Protein AF-A0A497LAY4-F1 (afdb_monomer_lite)

pLDDT: mean 84.66, std 8.37, range [45.03, 90.94]

Sequence (54 aa):
SLDADKCKKCNACLDACGMGIIKLEDIGNSTDCILCGRCVEACPTKALHFTVKK

Structure (mmCIF, N/CA/C/O backbone):
data_AF-A0A497LAY4-F1
#
_entry.id   AF-A0A497LAY4-F1
#
loop_
_atom_site.group_PDB
_atom_site.id
_atom_site.type_symbol
_atom_site.label_atom_id
_atom_site.label_alt_id
_atom_site.label_comp_id
_atom_site.label_asym_id
_atom_site.label_entity_id
_atom_site.label_seq_id
_atom_site.pdbx_PDB_ins_code
_atom_site.Cartn_x
_atom_site.Cartn_y
_atom_site.Cartn_z
_atom_site.occupancy
_atom_site.B_iso_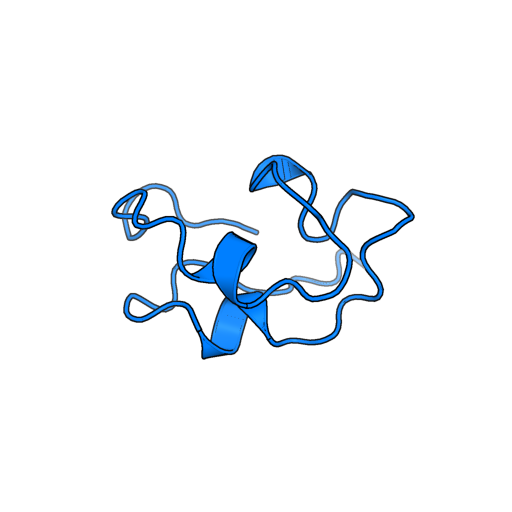or_equiv
_atom_site.auth_seq_id
_atom_site.auth_comp_id
_atom_site.auth_asym_id
_atom_site.auth_atom_id
_atom_site.pdbx_PDB_model_num
ATOM 1 N N . SER A 1 1 ? 1.779 8.597 4.505 1.00 77.12 1 SER A N 1
ATOM 2 C CA . SER A 1 1 ? 1.778 8.488 5.973 1.00 77.12 1 SER A CA 1
ATOM 3 C C . SER A 1 1 ? 1.161 7.170 6.390 1.00 77.12 1 SER A C 1
ATOM 5 O O . SER A 1 1 ? 0.125 6.797 5.849 1.00 77.12 1 SER A O 1
ATOM 7 N N . LEU A 1 2 ? 1.842 6.445 7.280 1.00 84.06 2 LEU A N 1
ATOM 8 C CA . LEU A 1 2 ? 1.422 5.146 7.808 1.00 84.06 2 LEU A CA 1
ATOM 9 C C . LEU A 1 2 ? 0.982 5.310 9.266 1.00 84.06 2 LEU A C 1
ATOM 11 O O . LEU A 1 2 ? 1.785 5.719 10.103 1.00 84.06 2 LEU A O 1
ATOM 15 N N . ASP A 1 3 ? -0.247 4.917 9.575 1.00 86.62 3 ASP A N 1
ATOM 16 C CA . ASP A 1 3 ? -0.756 4.805 10.938 1.00 86.62 3 ASP A CA 1
ATOM 17 C C . ASP A 1 3 ? -0.305 3.475 11.552 1.00 86.62 3 ASP A C 1
ATOM 19 O O . ASP A 1 3 ? -0.930 2.430 11.348 1.00 86.62 3 ASP A O 1
ATOM 23 N N . ALA A 1 4 ? 0.782 3.499 12.326 1.00 84.50 4 ALA A N 1
ATOM 24 C CA . ALA A 1 4 ? 1.300 2.304 12.998 1.00 84.50 4 ALA A CA 1
ATOM 25 C C . ALA A 1 4 ? 0.272 1.657 13.947 1.00 84.50 4 ALA A C 1
ATOM 27 O O . ALA A 1 4 ? 0.259 0.439 14.087 1.00 84.50 4 ALA A O 1
ATOM 28 N N . ASP A 1 5 ? -0.627 2.455 14.528 1.00 87.81 5 ASP A N 1
ATOM 29 C CA . ASP A 1 5 ? -1.674 1.999 15.449 1.00 87.81 5 ASP A CA 1
ATOM 30 C C . ASP A 1 5 ? -2.729 1.111 14.757 1.00 87.81 5 ASP A C 1
ATOM 32 O O . ASP A 1 5 ? -3.145 0.067 15.263 1.00 87.81 5 ASP A O 1
ATOM 36 N N . LYS A 1 6 ? -3.094 1.468 13.519 1.00 86.88 6 LYS A N 1
ATOM 37 C CA . LYS A 1 6 ? -4.022 0.693 12.677 1.00 86.88 6 LYS A CA 1
ATOM 38 C C . LYS A 1 6 ? -3.315 -0.381 11.852 1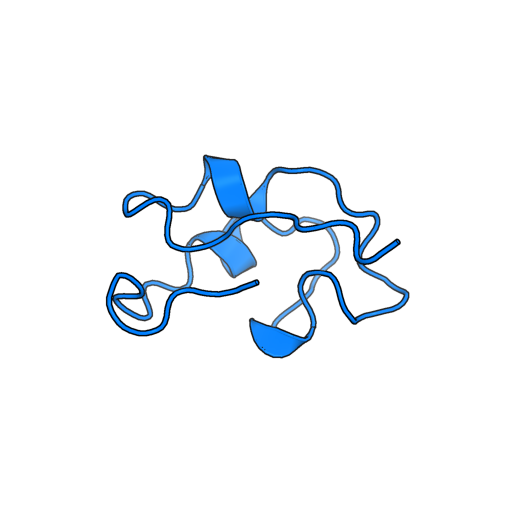.00 86.88 6 LYS A C 1
ATOM 40 O O . LYS A 1 6 ? -3.966 -1.281 11.307 1.00 86.88 6 LYS A O 1
ATOM 45 N N . CYS A 1 7 ? -1.997 -0.290 11.706 1.00 89.25 7 CYS A N 1
ATOM 46 C CA . CYS A 1 7 ? -1.216 -1.220 10.909 1.00 89.25 7 CYS A CA 1
ATOM 47 C C . CYS A 1 7 ? -1.045 -2.551 11.648 1.00 89.25 7 CYS A C 1
ATOM 49 O O . CYS A 1 7 ? -0.271 -2.677 12.592 1.00 89.25 7 CYS A O 1
ATOM 51 N N . LYS A 1 8 ? -1.721 -3.594 11.163 1.00 87.81 8 LYS A N 1
ATOM 52 C CA . LYS A 1 8 ? -1.575 -4.964 11.681 1.00 87.81 8 LYS A CA 1
ATOM 53 C C . LYS A 1 8 ? -0.390 -5.732 11.081 1.00 87.81 8 LYS A C 1
ATOM 55 O O . LYS A 1 8 ? -0.290 -6.930 11.309 1.00 87.81 8 LYS A O 1
ATOM 60 N N . LYS A 1 9 ? 0.490 -5.069 10.312 1.00 83.62 9 LYS A N 1
ATOM 61 C CA . LYS A 1 9 ? 1.616 -5.692 9.583 1.00 83.62 9 LYS A CA 1
ATOM 62 C C . LYS A 1 9 ? 1.180 -6.920 8.770 1.00 83.62 9 LYS A C 1
ATOM 64 O O . LYS A 1 9 ? 1.785 -7.978 8.834 1.00 83.62 9 LYS A O 1
ATOM 69 N N . CYS A 1 10 ? 0.089 -6.765 8.023 1.00 88.62 10 CYS A N 1
ATOM 70 C CA . CYS A 1 10 ? -0.505 -7.827 7.212 1.00 88.62 10 CYS A CA 1
ATOM 71 C C . CYS A 1 10 ? 0.095 -7.946 5.800 1.00 88.62 10 CYS A C 1
ATOM 73 O O . CYS A 1 10 ? -0.373 -8.765 5.023 1.00 88.62 10 CYS A O 1
ATOM 75 N N . ASN A 1 11 ? 1.068 -7.098 5.442 1.00 87.00 11 ASN A N 1
ATOM 76 C CA . ASN A 1 11 ? 1.761 -7.070 4.144 1.00 87.00 11 ASN A CA 1
ATOM 77 C C . ASN A 1 11 ? 0.871 -6.922 2.887 1.00 87.00 11 ASN A C 1
ATOM 79 O O . ASN A 1 11 ? 1.404 -6.841 1.786 1.00 87.00 11 ASN A O 1
ATOM 83 N N . ALA A 1 12 ? -0.448 -6.756 3.031 1.00 90.25 12 ALA A N 1
ATOM 84 C CA . ALA A 1 12 ? -1.395 -6.599 1.921 1.00 90.25 12 ALA A CA 1
ATOM 85 C C . ALA A 1 12 ? -1.060 -5.429 0.976 1.00 90.25 12 ALA A C 1
ATOM 87 O O . ALA A 1 12 ? -1.269 -5.501 -0.229 1.00 90.25 12 ALA A O 1
ATOM 88 N N . CYS A 1 13 ? -0.499 -4.345 1.516 1.00 89.94 13 CYS A N 1
ATOM 89 C CA . CYS A 1 13 ? -0.063 -3.200 0.719 1.00 89.94 13 CYS A CA 1
ATOM 90 C C . CYS A 1 13 ? 1.145 -3.497 -0.181 1.00 89.94 13 CYS A C 1
ATOM 92 O O . CYS A 1 13 ? 1.260 -2.877 -1.235 1.00 89.94 13 CYS A O 1
ATOM 94 N N . LEU A 1 14 ? 2.022 -4.414 0.235 1.00 88.38 14 LEU A N 1
ATOM 95 C CA . LEU A 1 14 ? 3.182 -4.861 -0.537 1.00 88.38 14 LEU A CA 1
ATOM 96 C C . LEU A 1 14 ? 2.752 -5.874 -1.597 1.00 88.38 14 LEU A C 1
ATOM 98 O O . LEU A 1 14 ? 3.194 -5.785 -2.733 1.00 88.38 14 LEU A O 1
ATOM 102 N N . ASP A 1 15 ? 1.819 -6.762 -1.249 1.00 90.31 15 ASP A N 1
ATOM 103 C CA . ASP A 1 15 ? 1.244 -7.747 -2.172 1.00 90.31 15 ASP A CA 1
ATOM 104 C C . ASP A 1 15 ? 0.500 -7.073 -3.340 1.00 90.31 15 ASP A C 1
ATOM 106 O O . ASP A 1 15 ? 0.683 -7.410 -4.507 1.00 90.31 15 ASP A O 1
ATOM 110 N N . ALA A 1 16 ? -0.251 -6.008 -3.048 1.00 90.50 16 ALA A N 1
ATOM 111 C CA . ALA A 1 16 ? -0.896 -5.188 -4.071 1.00 90.50 16 ALA A CA 1
ATOM 112 C C . ALA A 1 16 ? 0.076 -4.276 -4.849 1.00 90.50 16 ALA A C 1
ATOM 114 O O . ALA A 1 16 ? -0.317 -3.639 -5.840 1.00 90.50 16 ALA A O 1
ATOM 115 N N . CYS A 1 17 ? 1.334 -4.158 -4.407 1.00 89.50 17 CYS A N 1
ATOM 116 C CA . CYS A 1 17 ? 2.317 -3.284 -5.028 1.00 89.50 17 CYS A CA 1
ATOM 117 C C . CYS A 1 17 ? 2.949 -3.953 -6.254 1.00 89.50 17 CYS A C 1
ATOM 119 O O . CYS A 1 17 ? 3.971 -4.627 -6.178 1.00 89.50 17 CYS A O 1
ATOM 121 N N . GLY A 1 18 ? 2.381 -3.679 -7.429 1.00 86.31 18 GLY A N 1
ATOM 122 C CA . GLY A 1 18 ? 2.920 -4.163 -8.706 1.00 86.31 18 GLY A CA 1
ATOM 123 C C . GLY A 1 18 ? 4.277 -3.570 -9.114 1.00 86.31 18 GLY A C 1
ATOM 124 O O . GLY A 1 18 ? 4.822 -3.992 -10.125 1.00 86.31 18 GLY A O 1
ATOM 125 N N . MET A 1 19 ? 4.808 -2.607 -8.352 1.00 85.06 19 MET A N 1
ATOM 126 C CA . MET A 1 19 ? 6.133 -2.011 -8.576 1.00 85.06 19 MET A CA 1
ATOM 127 C C . MET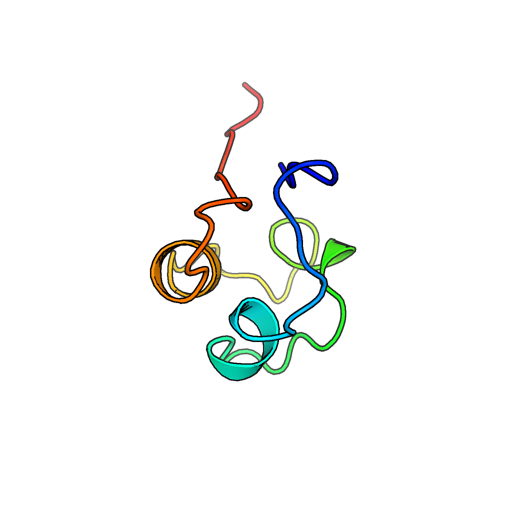 A 1 19 ? 7.260 -2.838 -7.925 1.00 85.06 19 MET A C 1
ATOM 129 O O . MET A 1 19 ? 8.432 -2.555 -8.110 1.00 85.06 19 MET A O 1
ATOM 133 N N . GLY A 1 20 ? 6.933 -3.883 -7.151 1.00 84.56 20 GLY A N 1
ATOM 134 C CA . GLY A 1 20 ? 7.950 -4.703 -6.479 1.00 84.56 20 GLY A CA 1
ATOM 135 C C . GLY A 1 20 ? 8.530 -4.057 -5.218 1.00 84.56 20 GLY A C 1
ATOM 136 O O . GLY A 1 20 ? 9.594 -4.454 -4.743 1.00 84.56 20 GLY A O 1
ATOM 137 N N . ILE A 1 21 ? 7.827 -3.081 -4.636 1.00 87.38 21 ILE A N 1
ATOM 138 C CA . ILE A 1 21 ? 8.200 -2.517 -3.340 1.00 87.38 21 ILE A CA 1
ATOM 139 C C . ILE A 1 21 ? 7.947 -3.563 -2.253 1.00 87.38 21 ILE A C 1
ATOM 141 O O . ILE A 1 21 ? 6.814 -3.966 -2.006 1.00 87.38 21 ILE A O 1
ATOM 145 N N . ILE A 1 22 ? 9.018 -3.958 -1.566 1.00 85.31 22 ILE A N 1
ATOM 146 C CA . ILE A 1 22 ? 8.990 -4.934 -0.463 1.00 85.31 22 ILE A CA 1
ATOM 147 C C . ILE A 1 22 ? 9.012 -4.284 0.926 1.00 85.31 22 ILE A C 1
ATOM 149 O O . ILE A 1 22 ? 8.802 -4.956 1.935 1.00 85.31 22 ILE A O 1
ATOM 153 N N . LYS A 1 23 ? 9.259 -2.973 0.998 1.00 86.31 23 LYS A N 1
ATOM 154 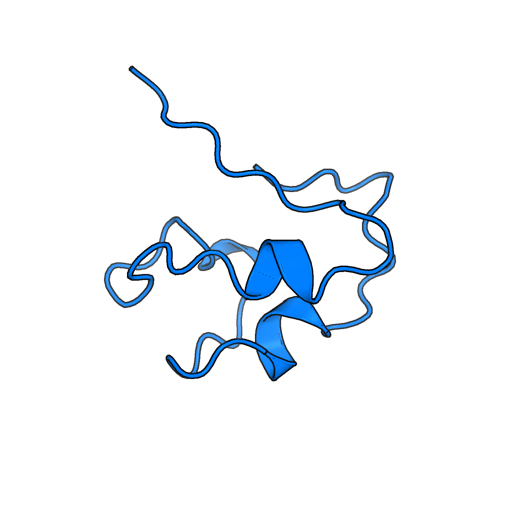C CA . LYS A 1 23 ? 9.330 -2.216 2.249 1.00 86.31 23 LYS A CA 1
ATOM 155 C C . LYS A 1 23 ? 8.171 -1.238 2.351 1.00 86.31 23 LYS A C 1
ATOM 157 O O . LYS A 1 23 ? 7.902 -0.453 1.453 1.00 8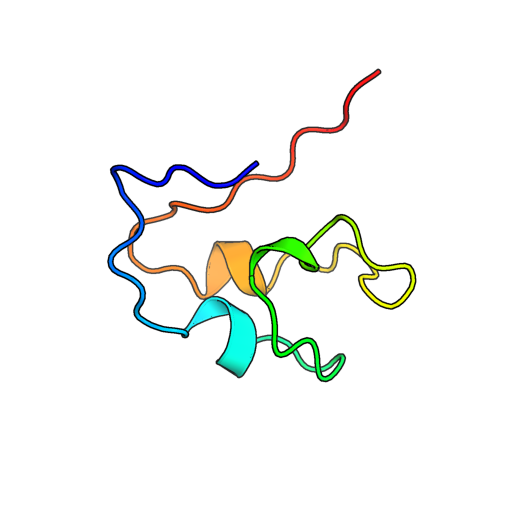6.31 23 LYS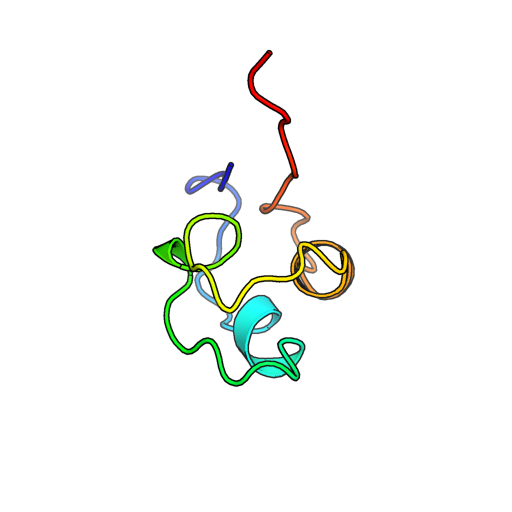 A O 1
ATOM 162 N N . LEU A 1 24 ? 7.492 -1.256 3.491 1.00 83.12 24 LEU A N 1
ATOM 163 C CA . LEU A 1 24 ? 6.315 -0.417 3.729 1.00 83.12 24 LEU A CA 1
ATOM 164 C C . LEU A 1 24 ? 6.665 1.079 3.799 1.00 83.12 24 LEU A C 1
ATOM 166 O O . LEU A 1 24 ? 5.880 1.927 3.398 1.00 83.12 24 LEU A O 1
ATOM 170 N N . GLU A 1 25 ? 7.863 1.376 4.292 1.00 82.44 25 GLU A N 1
ATOM 171 C CA . GLU A 1 25 ? 8.475 2.706 4.378 1.00 82.44 25 GLU A CA 1
ATOM 172 C C . GLU A 1 25 ? 8.840 3.298 3.005 1.00 82.44 25 GLU A C 1
ATOM 174 O O . GLU A 1 25 ? 8.810 4.519 2.855 1.00 82.44 25 GLU A O 1
ATOM 179 N N . ASP A 1 26 ? 9.093 2.450 2.002 1.00 87.31 26 ASP A N 1
ATOM 180 C CA . ASP A 1 26 ? 9.334 2.844 0.608 1.00 87.31 26 ASP A CA 1
ATOM 181 C C . ASP A 1 26 ? 8.034 3.246 -0.111 1.00 87.31 26 ASP A C 1
ATOM 183 O O . ASP A 1 26 ? 8.058 3.988 -1.093 1.00 87.31 26 ASP A O 1
ATOM 187 N N . ILE A 1 27 ? 6.864 2.828 0.381 1.00 84.19 27 ILE A N 1
ATOM 188 C CA . ILE A 1 27 ? 5.581 3.232 -0.201 1.00 84.19 27 ILE A CA 1
ATOM 189 C C . ILE A 1 27 ? 5.388 4.746 -0.009 1.00 84.19 27 ILE A C 1
ATOM 191 O O . ILE A 1 27 ? 5.081 5.231 1.080 1.00 84.19 27 ILE A O 1
ATOM 195 N N . GLY A 1 28 ? 5.542 5.496 -1.099 1.00 81.81 28 GLY A N 1
ATOM 196 C CA . GLY A 1 28 ? 5.448 6.955 -1.141 1.00 81.81 28 GLY A CA 1
ATOM 197 C C . GLY A 1 28 ? 6.729 7.709 -0.771 1.00 81.81 28 GLY A C 1
ATOM 198 O O . GLY A 1 28 ? 6.705 8.935 -0.787 1.00 81.81 28 GLY A O 1
ATOM 199 N N . ASN A 1 29 ? 7.824 7.001 -0.472 1.00 84.06 29 ASN A N 1
ATOM 200 C CA . ASN A 1 29 ? 9.176 7.575 -0.373 1.00 84.06 29 ASN A CA 1
ATOM 201 C C . ASN A 1 29 ? 10.102 7.102 -1.495 1.00 84.06 29 ASN A C 1
ATOM 203 O O . ASN A 1 29 ? 11.020 7.825 -1.867 1.00 84.06 29 ASN A O 1
ATOM 207 N N . SER A 1 30 ? 9.893 5.892 -2.013 1.00 84.31 30 SER A N 1
ATOM 208 C CA . SER A 1 30 ? 10.738 5.327 -3.056 1.00 84.31 30 SER A CA 1
ATOM 209 C C . SER A 1 30 ? 10.488 6.022 -4.385 1.00 84.31 30 SER A C 1
ATOM 211 O O . SER A 1 30 ? 9.343 6.315 -4.734 1.00 84.31 30 SER A O 1
ATOM 213 N N . THR A 1 31 ? 11.546 6.200 -5.171 1.00 84.19 31 THR A N 1
ATOM 214 C CA . THR A 1 31 ? 11.475 6.696 -6.554 1.00 84.19 31 THR A CA 1
ATOM 215 C C . THR A 1 31 ? 10.671 5.770 -7.462 1.00 84.19 31 THR A C 1
ATOM 217 O O . THR A 1 31 ? 10.074 6.226 -8.431 1.00 84.19 31 THR A O 1
ATOM 220 N N . ASP A 1 32 ? 10.626 4.482 -7.124 1.00 85.94 32 ASP A N 1
ATOM 221 C CA . ASP A 1 32 ? 9.834 3.476 -7.830 1.00 85.94 32 ASP A CA 1
ATOM 222 C C . ASP A 1 32 ? 8.337 3.553 -7.468 1.00 85.94 32 ASP A C 1
ATOM 224 O O . ASP A 1 32 ? 7.466 3.014 -8.146 1.00 85.94 32 ASP A O 1
ATOM 228 N N . CYS A 1 33 ? 7.981 4.267 -6.395 1.00 87.94 33 CYS A N 1
ATOM 229 C CA . CYS A 1 33 ? 6.589 4.441 -6.021 1.00 87.94 33 CYS A CA 1
ATOM 230 C C . CYS A 1 33 ? 5.935 5.533 -6.874 1.00 87.94 33 CYS A C 1
ATOM 232 O O . CYS A 1 33 ? 6.003 6.717 -6.562 1.00 87.94 33 CYS A O 1
ATOM 234 N N . ILE A 1 34 ? 5.172 5.125 -7.886 1.00 88.06 34 ILE A N 1
ATOM 235 C CA . ILE A 1 34 ? 4.352 6.037 -8.706 1.00 88.06 34 ILE A CA 1
ATOM 236 C C . ILE A 1 34 ? 3.093 6.563 -7.991 1.00 88.06 34 ILE A C 1
ATOM 238 O O . ILE A 1 34 ? 2.205 7.114 -8.636 1.00 88.06 34 ILE A O 1
ATOM 242 N N . LEU A 1 35 ? 2.968 6.347 -6.674 1.00 85.62 35 LEU A N 1
ATOM 243 C CA . LEU A 1 35 ? 1.825 6.785 -5.862 1.00 85.62 35 LEU A CA 1
ATOM 244 C C . LEU A 1 35 ? 0.465 6.325 -6.430 1.00 85.62 35 LEU A C 1
ATOM 246 O O . LEU A 1 35 ? -0.520 7.056 -6.399 1.00 85.62 35 LEU A O 1
ATOM 250 N N . CYS A 1 36 ? 0.396 5.087 -6.932 1.00 89.19 36 CYS A N 1
ATOM 251 C CA . CYS A 1 36 ? -0.765 4.582 -7.674 1.00 89.19 36 CYS A CA 1
ATOM 252 C C . CYS A 1 36 ? -2.052 4.381 -6.859 1.00 89.19 36 CYS A C 1
ATOM 254 O O . CYS A 1 36 ? -3.073 4.048 -7.447 1.00 89.19 36 CYS A O 1
ATOM 256 N N . GLY A 1 37 ? -2.029 4.492 -5.529 1.00 86.75 37 GLY A N 1
ATOM 257 C CA . GLY A 1 37 ? -3.232 4.266 -4.718 1.00 86.75 37 GLY A CA 1
ATOM 258 C C . GLY A 1 37 ? -3.423 2.838 -4.199 1.00 86.75 37 GLY A C 1
ATOM 259 O O . GLY A 1 37 ? -3.976 2.664 -3.114 1.00 86.75 37 GLY A O 1
ATOM 260 N N . ARG A 1 38 ? -2.917 1.814 -4.902 1.00 90.06 38 ARG A N 1
ATOM 261 C CA . ARG A 1 38 ? -3.267 0.399 -4.632 1.00 90.06 38 ARG A CA 1
ATOM 262 C C . ARG A 1 38 ? -2.976 -0.069 -3.213 1.00 90.06 38 ARG A C 1
ATOM 264 O O . ARG A 1 38 ? -3.750 -0.827 -2.648 1.00 90.06 38 ARG A O 1
ATOM 271 N N . CYS A 1 39 ? -1.869 0.375 -2.627 1.00 90.06 39 CYS A N 1
ATOM 272 C CA . CYS A 1 39 ? -1.503 0.020 -1.257 1.00 90.06 39 CYS A CA 1
ATOM 273 C C . CYS A 1 39 ? -2.536 0.498 -0.223 1.00 90.06 39 CYS A C 1
ATOM 275 O O . CYS A 1 39 ? -2.747 -0.179 0.782 1.00 90.06 39 CYS A O 1
ATOM 277 N N . VAL A 1 40 ? -3.179 1.643 -0.468 1.00 88.62 40 VAL A N 1
ATOM 278 C CA . VAL A 1 40 ? -4.230 2.213 0.384 1.00 88.62 40 VAL A CA 1
ATOM 279 C C . VAL A 1 40 ? -5.533 1.444 0.202 1.00 88.62 40 VAL A C 1
ATOM 281 O O . VAL A 1 40 ? -6.178 1.115 1.194 1.00 88.62 40 VAL A O 1
ATOM 284 N N . GLU A 1 41 ? -5.888 1.107 -1.040 1.00 89.81 41 GLU A N 1
ATOM 285 C CA . GLU A 1 41 ? -7.085 0.314 -1.353 1.00 89.81 41 GLU A CA 1
ATOM 286 C C . GLU A 1 41 ? -6.995 -1.117 -0.818 1.00 89.81 41 GLU A C 1
ATOM 288 O O . GLU A 1 41 ? -7.945 -1.622 -0.225 1.00 89.81 41 GLU A O 1
ATOM 293 N N . ALA A 1 42 ? -5.834 -1.754 -0.965 1.00 90.94 42 ALA A N 1
ATOM 294 C CA . ALA A 1 42 ? -5.585 -3.101 -0.470 1.00 90.94 42 ALA A CA 1
ATOM 295 C C . ALA A 1 42 ? -5.470 -3.167 1.057 1.00 90.94 42 ALA A C 1
ATOM 297 O O . ALA A 1 42 ? -5.525 -4.255 1.626 1.00 90.94 42 ALA A O 1
ATOM 298 N N . CYS A 1 43 ? -5.278 -2.036 1.742 1.00 90.88 43 CYS A N 1
ATOM 299 C CA . CYS A 1 43 ? -5.149 -2.019 3.191 1.00 90.88 43 CYS A CA 1
ATOM 300 C C . CYS A 1 43 ? -6.531 -2.174 3.856 1.00 90.88 43 CYS A C 1
ATOM 302 O O . CYS A 1 43 ? -7.304 -1.212 3.884 1.00 90.88 43 CYS A O 1
ATOM 304 N N . PRO A 1 44 ? -6.841 -3.324 4.491 1.00 87.62 44 PRO A N 1
ATOM 305 C CA . PRO A 1 44 ? -8.166 -3.557 5.070 1.00 87.62 44 PRO A CA 1
ATOM 306 C C . PRO A 1 44 ? -8.449 -2.637 6.263 1.00 87.62 44 PRO A C 1
ATOM 308 O O . PRO A 1 44 ? -9.588 -2.249 6.505 1.00 87.62 44 PRO A O 1
ATOM 311 N N . THR A 1 45 ? -7.406 -2.249 7.003 1.00 90.00 45 THR A N 1
ATOM 312 C CA . THR A 1 45 ? -7.515 -1.334 8.147 1.00 90.00 45 THR A CA 1
ATOM 313 C C . THR A 1 45 ? -7.407 0.136 7.749 1.00 90.00 45 THR A C 1
ATOM 315 O O . THR A 1 45 ? -7.477 1.002 8.623 1.00 90.00 45 THR A O 1
ATOM 318 N N . LYS A 1 46 ? -7.229 0.432 6.449 1.00 87.50 46 LYS A N 1
ATOM 319 C CA . LYS A 1 46 ? -7.000 1.785 5.916 1.00 87.50 46 LYS A CA 1
ATOM 320 C C . LYS A 1 46 ? -5.948 2.556 6.721 1.00 87.50 46 LYS A C 1
ATOM 322 O O . LYS A 1 46 ? -6.137 3.727 7.040 1.00 87.50 46 LYS A O 1
ATOM 327 N N . ALA A 1 47 ? -4.861 1.876 7.082 1.00 89.62 47 ALA A N 1
ATOM 328 C CA . ALA A 1 47 ? -3.757 2.436 7.859 1.00 89.62 47 ALA A CA 1
ATOM 329 C C . ALA A 1 47 ? -2.774 3.261 7.010 1.00 89.62 47 ALA A C 1
ATOM 331 O O . ALA A 1 47 ? -1.911 3.938 7.556 1.00 89.62 47 ALA A O 1
ATOM 332 N N . LEU A 1 48 ? -2.851 3.180 5.679 1.00 87.38 48 LEU A N 1
ATOM 333 C CA . LEU A 1 48 ? -2.019 3.969 4.771 1.00 87.38 48 LEU A CA 1
ATOM 334 C C . LEU A 1 48 ? -2.834 5.115 4.187 1.00 87.38 48 LEU A C 1
ATOM 336 O O . LEU A 1 48 ? -3.877 4.849 3.598 1.00 87.38 48 LEU A O 1
ATOM 340 N N . HIS A 1 49 ? -2.331 6.350 4.257 1.00 83.38 49 HIS A N 1
ATOM 341 C CA . HIS A 1 49 ? -2.890 7.505 3.540 1.00 83.38 49 HIS A CA 1
ATOM 342 C C . HIS A 1 49 ? -1.799 8.272 2.792 1.00 83.38 49 HIS A C 1
ATOM 344 O O . HIS A 1 49 ? -0.679 8.439 3.287 1.00 83.38 49 HIS A O 1
ATOM 350 N N . PHE A 1 50 ? -2.132 8.807 1.618 1.00 81.44 50 PHE A N 1
ATOM 351 C CA . PHE A 1 50 ? -1.268 9.756 0.920 1.00 81.44 50 PHE A CA 1
ATOM 352 C C . PHE A 1 50 ? -1.498 11.156 1.476 1.00 81.44 50 PHE A C 1
ATOM 354 O O . PHE A 1 50 ? -2.586 11.712 1.374 1.00 81.44 50 PHE A O 1
ATOM 361 N N . THR A 1 51 ? -0.458 11.733 2.066 1.00 69.12 51 THR A N 1
ATOM 362 C CA . THR A 1 51 ? -0.447 13.141 2.459 1.00 69.12 51 THR A CA 1
ATOM 363 C C . THR A 1 51 ? 0.593 13.828 1.598 1.00 69.12 51 THR A C 1
ATOM 365 O O . THR A 1 51 ? 1.789 13.606 1.790 1.00 69.12 51 THR A O 1
ATOM 368 N N . VAL A 1 52 ? 0.145 14.634 0.640 1.00 60.56 52 VAL A N 1
ATOM 369 C CA . VAL A 1 52 ? 1.035 15.519 -0.111 1.00 60.56 52 VAL A CA 1
ATOM 370 C C . VAL A 1 52 ? 1.480 16.599 0.870 1.00 60.56 52 VAL A C 1
ATOM 372 O O . VAL A 1 52 ? 0.679 17.450 1.257 1.00 60.56 52 VAL A O 1
ATOM 375 N N . LYS A 1 53 ? 2.723 16.526 1.354 1.00 57.34 53 LYS A N 1
ATOM 376 C CA . LYS A 1 53 ? 3.304 17.651 2.090 1.00 57.34 53 LYS A CA 1
ATOM 377 C C . LYS A 1 53 ? 3.515 18.775 1.074 1.00 57.34 53 LYS A C 1
ATOM 379 O O . LYS A 1 53 ? 4.308 18.607 0.153 1.00 57.34 53 LYS A O 1
ATOM 384 N N . LYS A 1 54 ? 2.715 19.837 1.198 1.00 45.03 54 LYS A N 1
ATOM 385 C CA . LYS A 1 54 ? 2.943 21.117 0.519 1.00 45.03 54 LYS A CA 1
ATOM 386 C C . LYS A 1 54 ? 4.210 21.773 1.049 1.00 45.03 54 LYS A C 1
ATOM 388 O O . LYS A 1 54 ? 4.470 21.607 2.262 1.00 45.03 54 LYS A O 1
#

Foldseek 3Di:
DFQPVLDPVPCQLCVQPPLNDPDPVCQVVPPSNPNPCRSQVSRPSSRDDDDDDD

Secondary structure (DSSP, 8-state):
-B-TTT-----HHHHT-TT----GGGTTTSTT----SHHHHS-TT--B------

Radius of gyration: 10.14 Å; chains: 1; bounding box: 20×29×24 Å